Protein AF-A0A520GUB2-F1 (afdb_monomer)

Mean predicted aligned error: 6.05 Å

Foldseek 3Di:
DDDDDDCPPPDDDDPLQVLLCVQLDLPDHDDVVVSVVVLVVVQVVCVVVVHPADPDSVVRVLVNLVSNLVVLVVLLVVLCCCVPPVVDPVSVVSNVSSLVSNLVSLVVDPVSVVVNVVSCVVVVVDPPPPPPPDDD

Structure (mmCIF, N/CA/C/O backbone):
data_AF-A0A520GUB2-F1
#
_entry.id   AF-A0A520GUB2-F1
#
loop_
_atom_site.group_PDB
_atom_site.id
_atom_site.type_symbol
_atom_site.label_atom_id
_atom_site.label_alt_id
_atom_site.label_comp_id
_atom_site.label_asym_id
_atom_site.label_entity_id
_atom_site.label_seq_id
_atom_site.pdbx_PDB_ins_code
_atom_site.Cartn_x
_atom_site.Cartn_y
_atom_site.Cartn_z
_atom_site.occupancy
_atom_site.B_iso_or_equiv
_atom_site.auth_seq_id
_atom_site.auth_comp_id
_atom_site.auth_asym_id
_atom_site.auth_atom_id
_atom_site.pdbx_PDB_model_num
ATOM 1 N N . ARG A 1 1 ? 0.347 20.638 -16.208 1.00 83.94 1 ARG A N 1
ATOM 2 C CA . ARG A 1 1 ? 1.577 19.924 -15.776 1.00 83.94 1 ARG A CA 1
ATOM 3 C C . ARG A 1 1 ? 1.367 19.484 -14.334 1.00 83.94 1 ARG A C 1
ATOM 5 O O . ARG A 1 1 ? 0.802 20.272 -13.590 1.00 83.94 1 ARG A O 1
ATOM 12 N N . LEU A 1 2 ? 1.763 18.262 -13.976 1.00 91.88 2 LEU A N 1
ATOM 13 C CA . LEU A 1 2 ? 1.755 17.786 -12.586 1.00 91.88 2 LEU A CA 1
ATOM 14 C C . LEU A 1 2 ? 3.028 18.261 -11.872 1.00 91.88 2 LEU A C 1
ATOM 16 O O . LEU A 1 2 ? 4.068 18.393 -12.517 1.00 91.88 2 LEU A O 1
ATOM 20 N N . GLY A 1 3 ? 2.929 18.527 -10.571 1.00 93.25 3 GLY A N 1
ATOM 21 C CA . GLY A 1 3 ? 4.054 18.872 -9.703 1.00 93.25 3 GLY A CA 1
ATOM 22 C C . GLY A 1 3 ? 4.071 17.971 -8.471 1.00 93.25 3 GLY A C 1
ATOM 23 O O . GLY A 1 3 ? 3.016 17.517 -8.036 1.00 93.25 3 GLY A O 1
ATOM 24 N N . VAL A 1 4 ? 5.264 17.715 -7.934 1.00 92.75 4 VAL A N 1
ATOM 25 C CA . VAL A 1 4 ? 5.475 16.953 -6.695 1.00 92.75 4 VAL A CA 1
ATOM 26 C C . VAL A 1 4 ? 5.924 17.934 -5.614 1.00 92.75 4 VAL A C 1
ATOM 28 O O . VAL A 1 4 ? 6.821 18.742 -5.854 1.00 92.75 4 VAL A O 1
ATOM 31 N N . LEU A 1 5 ? 5.276 17.889 -4.453 1.00 94.88 5 LEU A N 1
ATOM 32 C CA . LEU A 1 5 ? 5.550 18.743 -3.294 1.00 94.88 5 LEU A CA 1
ATOM 33 C C . LEU A 1 5 ? 5.851 17.865 -2.073 1.00 94.88 5 LEU A C 1
ATOM 35 O O . LEU A 1 5 ? 5.653 16.655 -2.133 1.00 94.88 5 LEU A O 1
ATOM 39 N N . ASP A 1 6 ? 6.299 18.487 -0.980 1.00 92.50 6 ASP A N 1
ATOM 40 C CA . ASP A 1 6 ? 6.504 17.830 0.323 1.00 92.50 6 ASP A CA 1
ATOM 41 C C . ASP A 1 6 ? 7.589 16.724 0.320 1.00 92.50 6 ASP A C 1
ATOM 43 O O . ASP A 1 6 ? 7.458 15.681 0.953 1.00 92.50 6 ASP A O 1
ATOM 47 N N . PHE A 1 7 ? 8.678 16.938 -0.432 1.00 93.75 7 PHE A N 1
ATOM 48 C CA . PHE A 1 7 ? 9.787 15.981 -0.599 1.00 93.75 7 PHE A CA 1
ATOM 49 C C . PHE A 1 7 ? 10.990 16.238 0.328 1.00 93.75 7 PHE A C 1
ATOM 51 O O . PHE A 1 7 ? 12.013 15.565 0.205 1.00 93.75 7 PHE A O 1
ATOM 58 N N . GLN A 1 8 ? 10.911 17.210 1.241 1.00 96.88 8 GLN A N 1
ATOM 59 C CA . GLN A 1 8 ? 12.024 17.569 2.132 1.00 96.88 8 GLN A CA 1
ATOM 60 C C . GLN A 1 8 ? 12.416 16.448 3.107 1.00 96.88 8 GLN A C 1
ATOM 62 O O . GLN A 1 8 ? 13.568 16.389 3.524 1.00 96.88 8 GLN A O 1
ATOM 67 N N . ASP A 1 9 ? 11.480 15.549 3.424 1.00 92.81 9 ASP A N 1
ATOM 68 C CA . ASP A 1 9 ? 11.688 14.397 4.309 1.00 92.81 9 ASP A CA 1
ATOM 69 C C . ASP A 1 9 ? 11.900 13.085 3.525 1.00 92.81 9 ASP A C 1
ATOM 71 O O . ASP A 1 9 ? 11.713 11.989 4.061 1.00 92.81 9 ASP A O 1
ATOM 75 N N . ALA A 1 10 ? 12.256 13.173 2.237 1.00 94.06 10 ALA A N 1
ATOM 76 C CA . ALA A 1 10 ? 12.518 12.001 1.408 1.00 94.06 10 ALA A CA 1
ATOM 77 C C . ALA A 1 10 ? 13.700 11.181 1.953 1.00 94.06 10 ALA A C 1
ATOM 79 O O . ALA A 1 10 ? 14.740 11.713 2.342 1.00 94.06 10 ALA A O 1
ATOM 80 N N . VAL A 1 11 ? 13.545 9.857 1.943 1.00 94.69 11 VAL A N 1
ATOM 81 C CA . VAL A 1 11 ? 14.543 8.904 2.442 1.00 94.69 11 VAL A CA 1
ATOM 82 C C . VAL A 1 11 ? 14.768 7.779 1.442 1.00 94.69 11 VAL A C 1
ATOM 84 O O . VAL A 1 11 ? 13.932 7.513 0.581 1.00 94.69 11 VAL A O 1
ATOM 87 N N . TYR A 1 12 ? 15.889 7.075 1.591 1.00 95.38 12 TYR A N 1
ATOM 88 C CA . TYR A 1 12 ? 16.117 5.829 0.870 1.00 95.38 12 TYR A CA 1
ATOM 89 C C . TYR A 1 12 ? 15.174 4.739 1.381 1.00 95.38 12 TYR A C 1
ATOM 91 O O . TYR A 1 12 ? 15.085 4.479 2.582 1.00 95.38 12 TYR A O 1
ATOM 99 N N . GLY A 1 13 ? 14.498 4.075 0.452 1.00 92.81 13 GLY A N 1
ATOM 100 C CA . GLY A 1 13 ? 13.599 2.969 0.734 1.00 92.81 13 GLY A CA 1
ATOM 101 C C . GLY A 1 13 ? 13.405 2.092 -0.499 1.00 92.81 13 GLY A C 1
ATOM 102 O O . GLY A 1 13 ? 13.990 2.361 -1.551 1.00 92.81 13 GLY A O 1
ATOM 103 N N . PRO A 1 14 ? 12.601 1.025 -0.386 1.00 94.94 14 PRO A N 1
ATOM 104 C CA . PRO A 1 14 ? 12.297 0.180 -1.528 1.00 94.94 14 PRO A CA 1
ATOM 105 C C . PRO A 1 14 ? 11.596 0.982 -2.621 1.00 94.94 14 PRO A C 1
ATOM 107 O O . PRO A 1 14 ? 10.719 1.795 -2.338 1.00 94.94 14 PRO A O 1
ATOM 110 N N . ILE A 1 15 ? 11.935 0.694 -3.876 1.00 96.56 15 ILE A N 1
ATOM 111 C CA . ILE A 1 15 ? 11.352 1.347 -5.057 1.00 96.56 15 ILE A CA 1
ATOM 112 C C . ILE A 1 15 ? 9.816 1.243 -5.109 1.00 96.56 15 ILE A C 1
ATOM 114 O O . ILE A 1 15 ? 9.136 2.075 -5.699 1.00 96.56 15 ILE A O 1
ATOM 118 N N . THR A 1 16 ? 9.250 0.248 -4.428 1.00 97.69 16 THR A N 1
ATOM 119 C CA . THR A 1 16 ? 7.808 0.032 -4.314 1.00 97.69 16 THR A CA 1
ATOM 120 C C . THR A 1 16 ? 7.096 1.029 -3.395 1.00 97.69 16 THR A C 1
ATOM 122 O O . THR A 1 16 ? 5.868 1.083 -3.417 1.00 97.69 16 THR A O 1
ATOM 125 N N . TYR A 1 17 ? 7.818 1.820 -2.590 1.00 96.31 17 TYR A N 1
ATOM 126 C CA . TYR A 1 17 ? 7.226 2.706 -1.580 1.00 96.31 17 TYR A CA 1
ATOM 127 C C . TYR A 1 17 ? 6.307 3.765 -2.186 1.00 96.31 17 TYR A C 1
ATOM 129 O O . TYR A 1 17 ? 5.183 3.934 -1.710 1.00 96.31 17 TYR A O 1
ATOM 137 N N . ASP A 1 18 ? 6.747 4.430 -3.254 1.00 94.50 18 ASP A N 1
ATOM 138 C CA . ASP A 1 18 ? 5.994 5.538 -3.840 1.00 94.50 18 ASP A CA 1
ATOM 139 C C . ASP A 1 18 ? 4.738 5.037 -4.558 1.00 94.50 18 ASP A C 1
ATOM 141 O O . ASP A 1 18 ? 3.647 5.557 -4.323 1.00 94.50 18 ASP A O 1
ATOM 145 N N . ILE A 1 19 ? 4.846 3.960 -5.345 1.00 96.25 19 ILE A N 1
ATOM 146 C CA . ILE A 1 19 ? 3.682 3.368 -6.019 1.00 96.25 19 ILE A CA 1
ATOM 147 C C . ILE A 1 19 ? 2.685 2.771 -5.015 1.00 96.25 19 ILE A C 1
ATOM 149 O O . ILE A 1 19 ? 1.478 2.957 -5.167 1.00 96.25 19 ILE A O 1
ATOM 153 N N . ALA A 1 20 ? 3.168 2.140 -3.938 1.00 95.94 20 ALA A N 1
ATOM 154 C CA . ALA A 1 20 ? 2.308 1.675 -2.853 1.00 95.94 20 ALA A CA 1
ATOM 155 C C . ALA A 1 20 ? 1.614 2.850 -2.151 1.00 95.94 20 ALA A C 1
ATOM 157 O O . ALA A 1 20 ? 0.432 2.757 -1.834 1.00 95.94 20 ALA A O 1
ATOM 158 N N . SER A 1 21 ? 2.316 3.966 -1.929 1.00 92.75 21 SER A N 1
ATOM 159 C CA . SER A 1 21 ? 1.735 5.155 -1.298 1.00 92.75 21 SER A CA 1
ATOM 160 C C . SER A 1 21 ? 0.646 5.811 -2.144 1.00 92.75 21 SER A C 1
ATOM 162 O O . SER A 1 21 ? -0.347 6.269 -1.589 1.00 92.75 21 SER A O 1
ATOM 164 N N . LEU A 1 22 ? 0.808 5.795 -3.469 1.00 93.31 22 LEU A N 1
ATOM 165 C CA . LEU A 1 22 ? -0.151 6.354 -4.412 1.00 93.31 22 LEU A CA 1
ATOM 166 C C . LEU A 1 22 ? -1.393 5.464 -4.568 1.00 93.31 22 LEU A C 1
ATOM 168 O O . LEU A 1 22 ? -2.519 5.960 -4.555 1.00 93.31 22 LEU A O 1
ATOM 172 N N . MET A 1 23 ? -1.196 4.148 -4.708 1.00 94.31 23 MET A N 1
ATOM 173 C CA . MET A 1 23 ? -2.291 3.221 -5.020 1.00 94.31 23 MET A CA 1
ATOM 174 C C . MET A 1 23 ? -2.999 2.644 -3.797 1.00 94.31 23 MET A C 1
ATOM 176 O O . MET A 1 23 ? -4.123 2.157 -3.910 1.00 94.31 23 MET A O 1
ATOM 180 N N . ARG A 1 24 ? -2.365 2.682 -2.625 1.00 86.62 24 ARG A N 1
ATOM 181 C CA . ARG A 1 24 ? -2.929 2.205 -1.356 1.00 86.62 24 ARG A CA 1
ATOM 182 C C . ARG A 1 24 ? -2.994 3.345 -0.340 1.00 86.62 24 ARG A C 1
ATOM 184 O O . ARG A 1 24 ? -2.561 3.205 0.807 1.00 86.62 24 ARG A O 1
ATOM 191 N N . ASP A 1 25 ? -3.498 4.482 -0.806 1.00 82.81 25 ASP A N 1
ATOM 192 C CA . ASP A 1 25 ? -3.577 5.71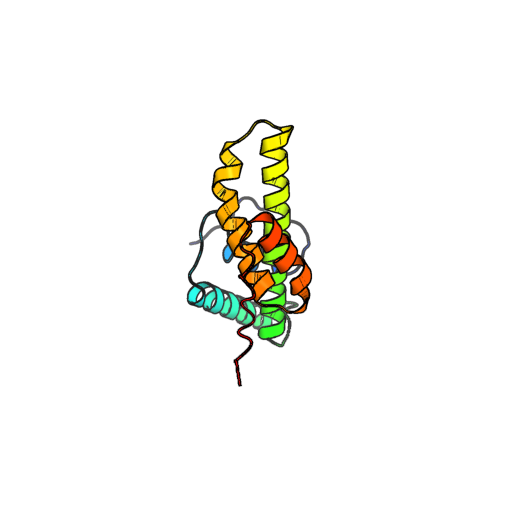9 -0.040 1.00 82.81 25 ASP A CA 1
ATOM 193 C C . ASP A 1 25 ? -4.496 5.600 1.195 1.00 82.81 25 ASP A C 1
ATOM 195 O O . ASP A 1 25 ? -5.409 4.774 1.275 1.00 82.81 25 ASP A O 1
ATOM 199 N N . ALA A 1 26 ? -4.224 6.457 2.175 1.00 70.94 26 ALA A N 1
ATOM 200 C CA . ALA A 1 26 ? -5.003 6.648 3.385 1.00 70.94 26 ALA A CA 1
ATOM 201 C C . ALA A 1 26 ? -6.390 7.252 3.107 1.00 70.94 26 ALA A C 1
ATOM 203 O O . ALA A 1 26 ? -7.360 6.894 3.777 1.00 70.94 26 ALA A O 1
ATOM 204 N N . PHE A 1 27 ? -6.504 8.154 2.127 1.00 72.75 27 PHE A N 1
ATOM 205 C CA . PHE A 1 27 ? -7.683 9.008 1.945 1.00 72.75 27 PHE A CA 1
ATOM 206 C C . PHE A 1 27 ? -8.583 8.592 0.789 1.00 72.75 27 PHE A C 1
ATOM 208 O O . PHE A 1 27 ? -9.769 8.941 0.797 1.00 72.75 27 PHE A O 1
ATOM 215 N N . LEU A 1 28 ? -8.098 7.746 -0.118 1.00 81.31 28 LEU A N 1
ATOM 216 C CA . LEU A 1 28 ? -8.900 7.162 -1.188 1.00 81.31 28 LEU A CA 1
ATOM 217 C C . LEU A 1 28 ? -8.654 5.655 -1.330 1.00 81.31 28 LEU A C 1
ATOM 219 O O . LEU A 1 28 ? -7.542 5.168 -1.129 1.00 81.31 28 LEU A O 1
ATOM 223 N N . SER A 1 29 ? -9.705 4.927 -1.704 1.00 87.38 29 SER A N 1
ATOM 224 C CA . SER A 1 29 ? -9.602 3.552 -2.185 1.00 87.38 29 SER A CA 1
ATOM 225 C C . SER A 1 29 ? -9.916 3.513 -3.669 1.00 87.38 29 SER A C 1
ATOM 227 O O . SER A 1 29 ? -10.931 4.053 -4.100 1.00 87.38 29 SER A O 1
ATOM 229 N N . TRP A 1 30 ? -9.013 2.902 -4.427 1.00 91.56 30 TRP A N 1
ATOM 230 C CA . TRP A 1 30 ? -9.143 2.694 -5.863 1.00 91.56 30 TRP A CA 1
ATOM 231 C C . TRP A 1 30 ? -9.691 1.299 -6.146 1.00 91.56 30 TRP A C 1
ATOM 233 O O . TRP A 1 30 ? -9.398 0.358 -5.399 1.00 91.56 30 TRP A O 1
ATOM 243 N N . ASP A 1 31 ? -10.415 1.170 -7.254 1.00 93.44 31 ASP A N 1
ATOM 244 C CA . ASP A 1 31 ? -10.782 -0.131 -7.801 1.00 93.44 31 ASP A CA 1
ATOM 245 C C . ASP A 1 31 ? -9.524 -0.914 -8.214 1.00 93.44 31 ASP A C 1
ATOM 247 O O . ASP A 1 31 ? -8.477 -0.349 -8.555 1.00 93.44 31 ASP A O 1
ATOM 251 N N . GLU A 1 32 ? -9.594 -2.242 -8.116 1.00 91.62 32 GLU A N 1
ATOM 252 C CA . GLU A 1 32 ? -8.423 -3.108 -8.285 1.00 91.62 32 GLU A CA 1
ATOM 253 C C . GLU A 1 32 ? -7.832 -3.051 -9.701 1.00 91.62 32 GLU A C 1
ATOM 255 O O . GLU A 1 32 ? -6.614 -3.122 -9.860 1.00 91.62 32 GLU A O 1
ATOM 260 N N . ASP A 1 33 ? -8.666 -2.856 -10.718 1.00 96.50 33 ASP A N 1
ATOM 261 C CA . ASP A 1 33 ? -8.241 -2.678 -12.106 1.00 96.50 33 ASP A CA 1
ATOM 262 C C . ASP A 1 33 ? -7.383 -1.415 -12.285 1.00 96.50 33 ASP A C 1
ATOM 264 O O . ASP A 1 33 ? -6.335 -1.475 -12.931 1.00 96.50 33 ASP A O 1
ATOM 268 N N . VAL A 1 34 ? -7.754 -0.304 -11.641 1.00 96.56 34 VAL A N 1
ATOM 269 C CA . VAL A 1 34 ? -6.967 0.940 -11.625 1.00 96.56 34 VAL A CA 1
ATOM 270 C C . VAL A 1 34 ? -5.641 0.731 -10.897 1.00 96.56 34 VAL A C 1
ATOM 272 O O . VAL A 1 34 ? -4.590 1.153 -11.386 1.00 96.56 34 VAL A O 1
ATOM 275 N N . VAL A 1 35 ? -5.663 0.053 -9.744 1.00 96.00 35 VAL A N 1
ATOM 276 C CA . VAL A 1 35 ? -4.441 -0.292 -8.998 1.00 96.00 35 VAL A CA 1
ATOM 277 C C . VAL A 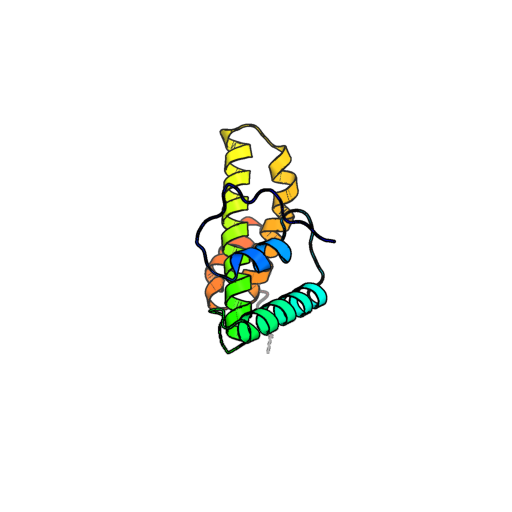1 35 ? -3.486 -1.104 -9.870 1.00 96.00 35 VAL A C 1
ATOM 279 O O . VAL A 1 35 ? -2.295 -0.787 -9.931 1.00 96.00 35 VAL A O 1
ATOM 282 N N . LEU A 1 36 ? -3.989 -2.133 -10.550 1.00 96.81 36 LEU A N 1
ATOM 283 C CA . LEU A 1 36 ? -3.187 -2.998 -11.409 1.00 96.81 36 LEU A CA 1
ATOM 284 C C . LEU A 1 36 ? -2.649 -2.252 -12.633 1.00 96.81 36 LEU A C 1
ATOM 286 O O . LEU A 1 36 ? -1.441 -2.291 -12.861 1.00 96.81 36 LEU A O 1
ATOM 290 N N . ASP A 1 37 ? -3.490 -1.530 -13.378 1.00 98.19 37 ASP A N 1
ATOM 291 C CA . ASP A 1 37 ? -3.073 -0.790 -14.578 1.00 98.19 37 ASP A CA 1
ATOM 292 C C . ASP A 1 37 ? -1.962 0.224 -14.262 1.00 98.19 37 ASP A C 1
ATOM 294 O O . ASP A 1 37 ? -0.909 0.226 -14.908 1.00 98.19 37 ASP A O 1
ATOM 298 N N . VAL A 1 38 ? -2.132 1.037 -13.214 1.00 98.06 38 VAL A N 1
ATOM 299 C CA . VAL A 1 38 ? -1.122 2.033 -12.827 1.00 98.06 38 VAL A CA 1
ATOM 300 C C . VAL A 1 38 ? 0.171 1.361 -12.352 1.00 98.06 38 VAL A C 1
ATOM 302 O O . VAL A 1 38 ? 1.265 1.801 -12.721 1.00 98.06 38 VAL A O 1
ATOM 305 N N . THR A 1 39 ? 0.074 0.263 -11.596 1.00 98.19 39 THR A N 1
ATOM 306 C CA . THR A 1 39 ? 1.255 -0.469 -11.108 1.00 98.19 39 THR A CA 1
ATOM 307 C C . THR A 1 39 ? 2.021 -1.148 -12.249 1.00 98.19 39 THR A C 1
ATOM 309 O O . THR A 1 39 ? 3.253 -1.114 -12.259 1.00 98.19 39 THR A O 1
ATOM 312 N N . VAL A 1 40 ? 1.324 -1.693 -13.254 1.00 98.44 40 VAL A N 1
ATOM 313 C CA . VAL A 1 40 ? 1.940 -2.250 -14.472 1.00 98.44 40 VAL A CA 1
ATOM 314 C C . VAL A 1 40 ? 2.672 -1.162 -15.253 1.00 98.44 40 VAL A C 1
ATOM 316 O O . VAL A 1 40 ? 3.821 -1.364 -15.649 1.00 98.44 40 VAL A O 1
ATOM 319 N N . ARG A 1 41 ? 2.056 0.010 -15.451 1.00 98.44 41 ARG A N 1
ATOM 320 C CA . ARG A 1 41 ? 2.695 1.135 -16.159 1.00 98.44 41 ARG A CA 1
ATOM 321 C C . ARG A 1 41 ? 3.944 1.623 -15.436 1.00 98.44 41 ARG A C 1
ATOM 323 O O . ARG A 1 41 ? 4.964 1.864 -16.083 1.00 98.44 41 ARG A O 1
ATOM 330 N N . TYR A 1 42 ? 3.880 1.731 -14.108 1.00 98.38 42 TYR A N 1
ATOM 331 C CA . TYR A 1 42 ? 5.039 2.057 -13.279 1.00 98.38 42 TYR A CA 1
ATOM 332 C C . TYR A 1 42 ? 6.160 1.031 -13.477 1.00 98.38 42 TYR A C 1
ATOM 334 O O . TYR A 1 42 ? 7.289 1.403 -13.791 1.00 98.38 42 TYR A O 1
ATOM 342 N N . TRP A 1 43 ? 5.839 -0.259 -13.362 1.00 98.62 43 TRP A N 1
ATOM 343 C CA . TRP A 1 43 ? 6.797 -1.353 -13.510 1.00 98.62 43 TRP A CA 1
ATOM 344 C C . TRP A 1 43 ? 7.465 -1.361 -14.891 1.00 98.62 43 TRP A C 1
ATOM 346 O O . TRP A 1 43 ? 8.690 -1.409 -14.986 1.00 98.62 43 TRP A O 1
ATOM 356 N N . GLN A 1 44 ? 6.690 -1.228 -15.970 1.00 98.62 44 GLN A N 1
ATOM 357 C CA . GLN A 1 44 ? 7.217 -1.169 -17.338 1.00 98.62 44 GLN A CA 1
ATOM 358 C C . GLN A 1 44 ? 8.145 0.034 -17.550 1.00 98.62 44 GLN A C 1
ATOM 360 O O . GLN A 1 44 ? 9.214 -0.103 -18.152 1.00 98.62 44 GLN A O 1
ATOM 365 N N . ALA A 1 45 ? 7.760 1.210 -17.046 1.00 98.38 45 ALA A N 1
ATOM 366 C CA . ALA A 1 45 ? 8.584 2.411 -17.133 1.00 98.38 45 ALA A CA 1
ATOM 367 C C . ALA A 1 45 ? 9.885 2.265 -16.326 1.00 98.38 45 ALA A C 1
ATOM 369 O O . ALA A 1 45 ? 10.955 2.609 -16.830 1.00 98.38 45 ALA A O 1
ATOM 370 N N . ALA A 1 46 ? 9.807 1.700 -15.118 1.00 98.06 46 ALA A N 1
ATOM 371 C CA . ALA A 1 46 ? 10.958 1.444 -14.261 1.00 98.06 46 ALA A CA 1
ATOM 372 C C . ALA A 1 46 ? 11.942 0.457 -14.907 1.00 98.06 46 ALA A C 1
ATOM 374 O O . ALA A 1 46 ? 13.139 0.742 -14.967 1.00 98.06 46 ALA A O 1
ATOM 375 N N . ARG A 1 47 ? 11.441 -0.641 -15.491 1.00 98.12 47 ARG A N 1
ATOM 376 C CA . ARG A 1 47 ? 12.260 -1.592 -16.260 1.00 98.12 47 ARG A CA 1
ATOM 377 C C . ARG A 1 47 ? 12.953 -0.925 -17.440 1.00 98.12 47 ARG A C 1
ATOM 379 O O . ARG A 1 47 ? 14.157 -1.083 -17.614 1.00 98.12 47 ARG A O 1
ATOM 386 N N . LYS A 1 48 ? 12.215 -0.138 -18.231 1.00 98.31 48 LYS A N 1
ATOM 387 C CA . LYS A 1 48 ? 12.778 0.598 -19.374 1.00 98.31 48 LYS A CA 1
ATOM 388 C C . LYS A 1 48 ? 13.868 1.589 -18.949 1.00 98.31 48 LYS A C 1
ATOM 390 O O . LYS A 1 48 ? 14.799 1.827 -19.711 1.00 98.31 48 LYS A O 1
ATOM 395 N N . ALA A 1 49 ? 13.751 2.159 -17.753 1.00 98.25 49 ALA A N 1
ATOM 396 C CA . ALA A 1 49 ? 14.730 3.074 -17.177 1.00 98.25 49 ALA A CA 1
ATOM 397 C C . ALA A 1 49 ? 15.916 2.370 -16.482 1.00 98.25 49 ALA A C 1
ATOM 399 O O . ALA A 1 49 ? 16.802 3.057 -15.982 1.00 98.25 49 ALA A O 1
ATOM 400 N N . GLY A 1 50 ? 15.951 1.032 -16.438 1.00 97.81 50 GLY A N 1
ATOM 401 C CA . GLY A 1 50 ? 17.008 0.274 -15.758 1.00 97.81 50 GLY A CA 1
ATOM 402 C C . GLY A 1 50 ? 16.958 0.376 -14.230 1.00 97.81 50 GLY A C 1
ATOM 403 O O . GLY A 1 50 ? 17.980 0.204 -13.569 1.00 97.81 50 GLY A O 1
ATOM 404 N N . LEU A 1 51 ? 15.790 0.694 -13.663 1.00 97.81 51 LEU A N 1
ATOM 405 C CA . LEU A 1 51 ? 15.598 0.760 -12.217 1.00 97.81 51 LEU A CA 1
ATOM 406 C C . LEU A 1 51 ? 15.492 -0.649 -11.605 1.00 97.81 51 LEU A C 1
ATOM 408 O O . LEU A 1 51 ? 15.056 -1.578 -12.289 1.00 97.81 51 LEU A O 1
ATOM 412 N N . PRO A 1 52 ? 15.843 -0.819 -10.314 1.00 95.81 52 PRO A N 1
ATOM 413 C CA . PRO A 1 52 ? 15.903 -2.123 -9.655 1.00 95.81 52 PRO A CA 1
ATOM 414 C C . PRO A 1 52 ? 14.508 -2.634 -9.261 1.00 95.81 52 PRO A C 1
ATOM 416 O O . PRO A 1 52 ? 14.160 -2.700 -8.083 1.00 95.81 52 PRO A O 1
ATOM 419 N N . VAL A 1 53 ? 13.692 -2.970 -10.257 1.00 97.88 53 VAL A N 1
ATOM 420 C CA . VAL A 1 53 ? 12.428 -3.697 -10.085 1.00 97.88 53 VAL A CA 1
ATOM 421 C C . VAL A 1 53 ? 12.611 -5.156 -10.488 1.00 97.88 53 VAL A C 1
ATOM 423 O O . VAL A 1 53 ? 13.460 -5.465 -11.322 1.00 97.88 53 VAL A O 1
ATOM 426 N N . ASP A 1 54 ? 11.807 -6.043 -9.906 1.00 98.06 54 ASP A N 1
ATOM 427 C CA . ASP A 1 54 ? 11.828 -7.463 -10.257 1.00 98.06 54 ASP A CA 1
ATOM 428 C C . ASP A 1 54 ? 11.457 -7.678 -11.739 1.00 98.06 54 ASP A C 1
ATOM 430 O O . ASP A 1 54 ? 10.662 -6.921 -12.315 1.00 98.06 54 ASP A O 1
ATOM 434 N N . GLU A 1 55 ? 12.051 -8.692 -12.370 1.00 96.88 55 GLU A N 1
ATOM 435 C CA . GLU A 1 55 ? 11.767 -9.047 -13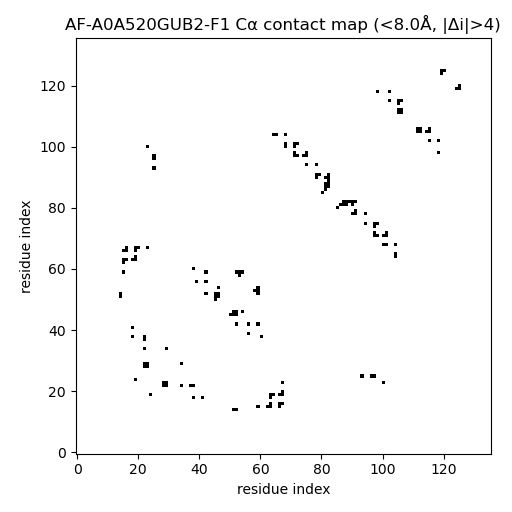.763 1.00 96.88 55 GLU A CA 1
ATOM 436 C C . GLU A 1 55 ? 10.404 -9.714 -13.927 1.00 96.88 55 GLU A C 1
ATOM 438 O O . GLU A 1 55 ? 9.810 -9.606 -15.005 1.00 96.88 55 GLU A O 1
ATOM 443 N N . ASP A 1 56 ? 9.911 -10.373 -12.877 1.00 98.12 56 ASP A N 1
ATOM 444 C CA . ASP A 1 56 ? 8.560 -10.906 -12.821 1.00 98.12 56 ASP A CA 1
ATOM 445 C C . ASP A 1 56 ? 7.601 -9.872 -12.218 1.00 98.12 56 ASP A C 1
ATOM 447 O O . ASP A 1 56 ? 7.808 -9.337 -11.124 1.00 98.12 56 ASP A O 1
ATOM 451 N N . PHE A 1 57 ? 6.507 -9.590 -12.929 1.00 98.25 57 PHE A N 1
ATOM 452 C CA . PHE A 1 57 ? 5.517 -8.633 -12.440 1.00 98.25 57 PHE A CA 1
ATOM 453 C C . PHE A 1 57 ? 4.807 -9.144 -11.182 1.00 98.25 57 PHE A C 1
ATOM 455 O O . PHE A 1 57 ? 4.480 -8.339 -10.316 1.00 98.25 57 PHE A O 1
ATOM 462 N N . GLY A 1 58 ? 4.586 -10.457 -11.055 1.00 98.00 58 GLY A N 1
ATOM 463 C CA . GLY A 1 58 ? 3.961 -11.045 -9.871 1.00 98.00 58 GLY A CA 1
ATOM 464 C C . GLY A 1 58 ? 4.791 -10.799 -8.611 1.00 98.00 58 GLY A C 1
ATOM 465 O O . GLY A 1 58 ? 4.268 -10.294 -7.617 1.00 98.00 58 GLY A O 1
ATOM 466 N N . ALA A 1 59 ? 6.096 -11.064 -8.681 1.00 98.06 59 ALA A N 1
ATOM 467 C CA . ALA A 1 59 ? 7.047 -10.785 -7.610 1.00 98.06 59 ALA A CA 1
ATOM 468 C C . ALA A 1 59 ? 7.124 -9.285 -7.276 1.00 98.06 59 ALA A C 1
ATOM 470 O O . ALA A 1 59 ? 7.059 -8.901 -6.103 1.00 98.06 59 ALA A O 1
ATOM 471 N N . PHE A 1 60 ? 7.184 -8.419 -8.295 1.00 98.44 60 PHE A N 1
ATOM 472 C CA . PHE A 1 60 ? 7.149 -6.969 -8.093 1.00 98.44 60 PHE A CA 1
ATOM 473 C C . PHE A 1 60 ? 5.850 -6.515 -7.409 1.00 98.44 60 PHE A C 1
ATOM 475 O O . PHE A 1 60 ? 5.888 -5.758 -6.438 1.00 98.44 60 PHE A O 1
ATOM 482 N N . TYR A 1 61 ? 4.700 -6.990 -7.887 1.00 98.00 61 TYR A N 1
ATOM 483 C CA . TYR A 1 61 ? 3.396 -6.622 -7.350 1.00 98.00 61 TYR A CA 1
ATOM 484 C C . TYR A 1 61 ? 3.225 -7.110 -5.909 1.00 98.00 61 TYR A C 1
ATOM 486 O O . TYR A 1 61 ? 2.798 -6.335 -5.055 1.00 98.00 61 TYR A O 1
ATOM 494 N N . GLN A 1 62 ? 3.673 -8.327 -5.590 1.00 97.81 62 GLN A N 1
ATOM 495 C CA . GLN A 1 62 ? 3.726 -8.814 -4.212 1.00 97.81 62 GLN A CA 1
ATOM 496 C C . GLN A 1 62 ? 4.545 -7.876 -3.311 1.00 97.81 62 GLN A C 1
ATOM 498 O O . GLN A 1 62 ? 4.104 -7.537 -2.211 1.00 97.81 62 GLN A O 1
ATOM 503 N N . ALA A 1 63 ? 5.704 -7.397 -3.775 1.00 97.75 63 ALA A N 1
ATOM 504 C CA . ALA A 1 63 ? 6.509 -6.435 -3.025 1.00 97.75 63 ALA A CA 1
ATOM 505 C C . ALA A 1 63 ? 5.803 -5.074 -2.841 1.00 97.75 63 ALA A C 1
ATOM 507 O O . ALA A 1 63 ? 5.965 -4.438 -1.796 1.00 97.75 63 ALA A O 1
ATOM 508 N N . VAL A 1 64 ? 4.994 -4.628 -3.811 1.00 97.75 64 VAL A N 1
ATOM 509 C CA . VAL A 1 64 ? 4.127 -3.440 -3.676 1.00 97.75 64 VAL A CA 1
ATOM 510 C C . VAL A 1 64 ? 3.053 -3.664 -2.612 1.00 97.75 64 VAL A C 1
ATOM 512 O O . VAL A 1 64 ? 2.838 -2.798 -1.762 1.00 97.75 64 VAL A O 1
ATOM 515 N N . GLU A 1 65 ? 2.408 -4.827 -2.597 1.00 96.88 65 GLU A N 1
ATOM 516 C CA . GLU A 1 65 ? 1.362 -5.129 -1.618 1.00 96.88 65 GLU A CA 1
ATOM 517 C C . GLU A 1 65 ? 1.905 -5.264 -0.199 1.00 96.88 65 GLU A C 1
ATOM 519 O O . GLU A 1 65 ? 1.310 -4.743 0.745 1.00 96.88 65 GLU A O 1
ATOM 524 N N . TRP A 1 66 ? 3.068 -5.893 -0.040 1.00 97.25 66 TRP A N 1
ATOM 525 C CA . TRP A 1 66 ? 3.739 -6.003 1.254 1.00 97.25 66 TRP A 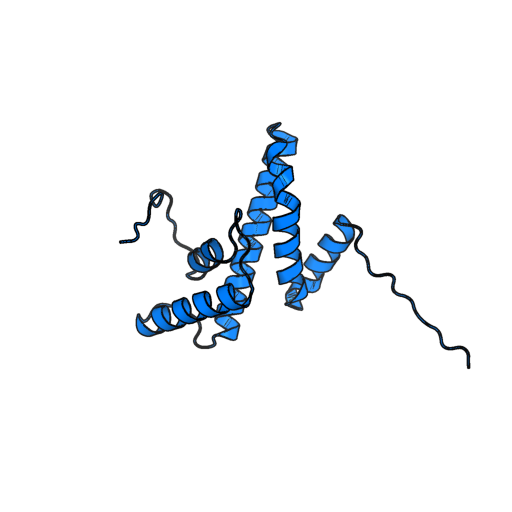CA 1
ATOM 526 C C . TRP A 1 66 ? 4.233 -4.645 1.755 1.00 97.25 66 TRP A C 1
ATOM 528 O O . TRP A 1 66 ? 4.184 -4.371 2.955 1.00 97.25 66 TRP A O 1
ATOM 538 N N . MET A 1 67 ? 4.641 -3.759 0.844 1.00 96.88 67 MET A N 1
ATOM 539 C CA . MET A 1 67 ? 4.952 -2.376 1.185 1.00 96.88 67 MET A CA 1
ATOM 540 C C . MET A 1 67 ? 3.708 -1.614 1.661 1.00 96.88 67 MET A C 1
ATOM 542 O O . MET A 1 67 ? 3.749 -0.937 2.690 1.00 96.88 67 MET A O 1
ATOM 546 N N . GLY A 1 68 ? 2.581 -1.766 0.960 1.00 95.25 68 GLY A N 1
ATOM 547 C CA . GLY A 1 68 ? 1.289 -1.233 1.398 1.00 95.25 68 GLY A CA 1
ATOM 548 C C . GLY A 1 68 ? 0.914 -1.728 2.797 1.00 95.25 68 GLY A C 1
ATOM 549 O O . GLY A 1 68 ? 0.648 -0.921 3.685 1.00 95.25 68 GLY A O 1
ATOM 550 N N . LEU A 1 69 ? 1.011 -3.041 3.026 1.00 96.50 69 LEU A N 1
ATOM 551 C CA . LEU A 1 69 ? 0.741 -3.670 4.319 1.00 96.50 69 LEU A CA 1
ATOM 552 C C . LEU A 1 69 ? 1.595 -3.081 5.448 1.00 96.50 69 LEU A C 1
ATOM 554 O O . LEU A 1 69 ? 1.063 -2.699 6.492 1.00 96.50 69 LEU A O 1
ATOM 558 N N . GLN A 1 70 ? 2.910 -2.972 5.243 1.00 95.94 70 GLN A N 1
ATOM 559 C CA . GLN A 1 70 ? 3.821 -2.390 6.230 1.00 95.94 70 GLN A CA 1
ATOM 560 C C . GLN A 1 70 ? 3.416 -0.953 6.581 1.00 95.94 70 GLN A C 1
ATOM 562 O O . GLN A 1 70 ? 3.383 -0.582 7.761 1.00 95.94 70 GLN A O 1
ATOM 567 N N . ARG A 1 71 ? 3.063 -0.152 5.570 1.00 94.31 71 ARG A N 1
ATOM 568 C CA . ARG A 1 71 ? 2.619 1.233 5.756 1.00 94.31 71 ARG A CA 1
ATOM 569 C C . ARG A 1 71 ? 1.314 1.303 6.537 1.00 94.31 71 ARG A C 1
ATOM 571 O O . ARG A 1 71 ? 1.213 2.101 7.466 1.00 94.31 71 ARG A O 1
ATOM 578 N N . HIS A 1 72 ? 0.331 0.471 6.207 1.00 94.12 72 HIS A N 1
ATOM 579 C CA . HIS A 1 72 ? -0.958 0.467 6.900 1.00 94.12 72 HIS A CA 1
ATOM 580 C C . HIS A 1 72 ? -0.830 0.023 8.354 1.00 94.12 72 HIS A C 1
ATOM 582 O O . HIS A 1 72 ? -1.426 0.655 9.222 1.00 94.12 72 HIS A O 1
ATOM 588 N N . LEU A 1 73 ? 0.014 -0.970 8.651 1.00 94.75 73 LEU A N 1
ATOM 589 C CA . LEU A 1 73 ? 0.329 -1.360 10.030 1.00 94.75 73 LEU A CA 1
ATOM 590 C C . LEU A 1 73 ? 0.972 -0.204 10.812 1.00 94.75 73 LEU A C 1
ATOM 592 O O . LEU A 1 73 ? 0.584 0.076 11.949 1.00 94.75 73 LEU A O 1
ATOM 596 N N . LYS A 1 74 ? 1.913 0.523 10.193 1.00 93.62 74 LYS A N 1
ATOM 597 C CA . LYS A 1 74 ? 2.515 1.724 10.792 1.00 93.62 74 LYS A CA 1
ATOM 598 C C . LYS A 1 74 ? 1.460 2.797 11.078 1.00 93.62 74 LYS A C 1
ATOM 600 O O . LYS A 1 74 ? 1.472 3.378 12.163 1.00 93.62 74 LYS A O 1
ATOM 605 N N . VAL A 1 75 ? 0.551 3.061 10.138 1.00 91.44 75 VAL A N 1
ATOM 606 C CA . VAL A 1 75 ? -0.519 4.057 10.313 1.00 91.44 75 VAL A CA 1
ATOM 607 C C . VAL A 1 75 ? -1.500 3.639 11.409 1.00 91.44 75 VAL A C 1
ATOM 609 O O . VAL A 1 75 ? -1.804 4.460 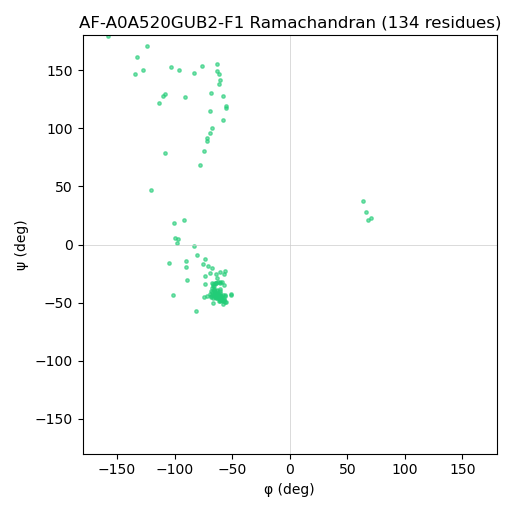12.273 1.00 91.44 75 VAL A O 1
ATOM 612 N N . ALA A 1 76 ? -1.909 2.369 11.457 1.00 90.88 76 ALA A N 1
ATOM 613 C CA . ALA A 1 76 ? -2.764 1.842 12.520 1.00 90.88 76 ALA A CA 1
ATOM 614 C C . ALA A 1 76 ? -2.139 2.064 13.911 1.00 90.88 76 ALA A C 1
ATOM 616 O O . ALA A 1 76 ? -2.796 2.573 14.821 1.00 90.88 76 ALA A O 1
ATOM 617 N N . GLY A 1 77 ? -0.835 1.796 14.059 1.00 92.00 77 GLY A N 1
ATOM 618 C CA . GLY A 1 77 ? -0.099 2.087 15.293 1.00 92.00 77 GLY A CA 1
ATOM 619 C C . GLY A 1 77 ? -0.034 3.583 15.630 1.00 92.00 77 GLY A C 1
ATOM 620 O O . GLY A 1 77 ? -0.180 3.971 16.793 1.00 92.00 77 GLY A O 1
ATOM 621 N N . ILE A 1 78 ? 0.141 4.450 14.626 1.00 92.69 78 ILE A N 1
ATOM 622 C CA . ILE A 1 78 ? 0.118 5.909 14.811 1.00 92.69 78 ILE A CA 1
ATOM 623 C C . ILE A 1 78 ? -1.261 6.373 15.292 1.00 92.69 78 ILE A C 1
ATOM 625 O O . ILE A 1 78 ? -1.328 7.175 16.222 1.00 92.69 78 ILE A O 1
ATOM 629 N N . PHE A 1 79 ? -2.348 5.866 14.714 1.00 90.88 79 PHE A N 1
ATOM 630 C CA . PHE A 1 79 ? -3.711 6.237 15.102 1.00 90.88 79 PHE A CA 1
ATOM 6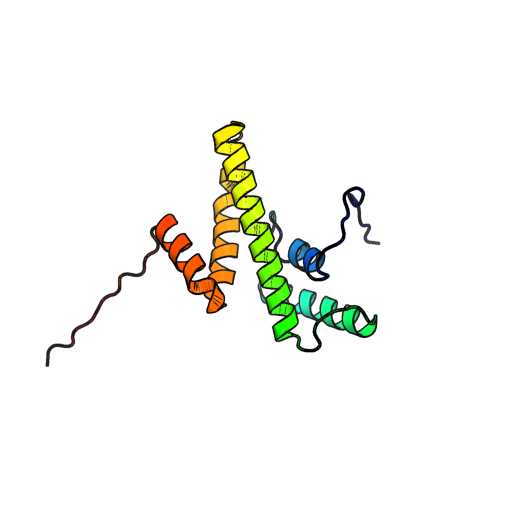31 C C . PHE A 1 79 ? -4.066 5.751 16.504 1.00 90.88 79 PHE A C 1
ATOM 633 O O . PHE A 1 79 ? -4.625 6.521 17.292 1.00 90.88 79 PHE A O 1
ATOM 640 N N . ALA A 1 80 ? -3.662 4.527 16.855 1.00 90.75 80 ALA A N 1
ATOM 641 C CA . ALA A 1 80 ? -3.791 4.012 18.212 1.00 90.75 80 ALA A CA 1
ATOM 642 C C . ALA A 1 80 ? -3.061 4.919 19.215 1.00 90.75 80 ALA A C 1
ATOM 644 O O . ALA A 1 80 ? -3.654 5.353 20.202 1.00 90.75 80 ALA A O 1
ATOM 645 N N . ARG A 1 81 ? -1.807 5.302 18.927 1.00 94.06 81 ARG A N 1
ATOM 646 C CA . ARG A 1 81 ? -1.035 6.229 19.771 1.00 94.06 81 ARG A CA 1
ATOM 647 C C . ARG A 1 81 ? -1.707 7.599 19.890 1.00 94.06 81 ARG A C 1
ATOM 649 O O . ARG A 1 81 ? -1.861 8.101 21.001 1.00 94.06 81 ARG A O 1
ATOM 656 N N . LEU A 1 82 ? -2.113 8.196 18.768 1.00 93.00 82 LEU A N 1
ATOM 657 C CA . LEU A 1 82 ? -2.761 9.513 18.743 1.00 93.00 82 LEU A CA 1
ATOM 658 C C . LEU A 1 82 ? -4.067 9.522 19.545 1.00 93.00 82 LEU A C 1
ATOM 660 O O . LEU A 1 82 ? -4.406 10.529 20.162 1.00 93.00 82 LEU A O 1
ATOM 664 N N . THR A 1 83 ? -4.784 8.401 19.560 1.00 90.81 83 THR A N 1
ATOM 665 C CA . THR A 1 83 ? -6.044 8.288 20.289 1.00 90.81 83 THR A CA 1
ATOM 666 C C . THR A 1 83 ? -5.824 8.024 21.772 1.00 90.81 83 THR A C 1
ATOM 668 O O . THR A 1 83 ? -6.284 8.802 22.602 1.00 90.81 83 THR A O 1
ATOM 671 N N . LEU A 1 84 ? -5.110 6.946 22.106 1.00 91.00 84 LEU A N 1
ATOM 672 C CA . LEU A 1 84 ? -4.986 6.458 23.481 1.00 91.00 84 LEU A CA 1
ATOM 673 C C . LEU A 1 84 ? -4.081 7.342 24.342 1.00 91.00 84 LEU A C 1
ATOM 675 O O . LEU A 1 84 ? -4.326 7.487 25.534 1.00 91.00 84 LEU A O 1
ATOM 679 N N . ARG A 1 85 ? -3.031 7.924 23.747 1.00 95.62 85 ARG A N 1
ATOM 680 C CA . ARG A 1 85 ? -2.045 8.743 24.465 1.00 95.62 85 ARG A CA 1
ATOM 681 C C . ARG A 1 85 ? -2.272 10.237 24.266 1.00 95.62 85 ARG A C 1
ATOM 683 O O . ARG A 1 85 ? -2.177 10.993 25.224 1.00 95.62 85 ARG A O 1
ATOM 690 N N . ASP A 1 86 ? -2.547 10.659 23.031 1.00 94.56 86 ASP A N 1
ATOM 691 C CA . ASP A 1 86 ? -2.550 12.086 22.673 1.00 94.56 86 ASP A CA 1
ATOM 692 C C . ASP A 1 86 ? -3.961 12.712 22.672 1.00 94.56 86 ASP A C 1
ATOM 694 O O . ASP A 1 86 ? -4.104 13.894 22.358 1.00 94.56 86 ASP A O 1
ATOM 698 N N . GLY A 1 87 ? -5.005 11.940 23.012 1.00 92.06 87 GLY A N 1
ATOM 699 C CA . GLY A 1 87 ? -6.377 12.437 23.163 1.00 92.06 87 GLY A CA 1
ATOM 700 C C . GLY A 1 87 ? -7.019 12.929 21.862 1.00 92.06 87 GLY A C 1
ATOM 701 O O . GLY A 1 87 ? -7.864 13.822 21.895 1.00 92.06 87 GLY A O 1
ATOM 702 N N . LYS A 1 88 ? -6.615 12.387 20.703 1.00 90.56 88 LYS A N 1
ATOM 703 C CA . LYS A 1 88 ? -7.122 12.785 19.376 1.00 90.56 88 LYS A CA 1
ATOM 704 C C . LYS A 1 88 ? -8.034 11.704 18.769 1.00 90.56 88 LYS A C 1
ATOM 706 O O . LYS A 1 88 ? -7.603 10.996 17.862 1.00 90.56 88 LYS A O 1
ATOM 711 N N . PRO A 1 89 ? -9.310 11.596 19.187 1.00 86.81 89 PRO A N 1
ATOM 712 C CA . PRO A 1 89 ? -10.193 10.493 18.790 1.00 86.81 89 PRO A CA 1
ATOM 713 C C . PRO A 1 89 ? -10.571 10.480 17.303 1.00 86.81 89 PRO A C 1
ATOM 715 O O . PRO A 1 89 ? -10.939 9.435 16.778 1.00 86.81 89 PRO A O 1
ATOM 718 N N . LYS A 1 90 ? -10.448 11.614 16.597 1.00 86.12 90 LYS A N 1
ATOM 719 C CA . LYS A 1 90 ? -10.807 11.722 15.172 1.00 86.12 90 LYS A CA 1
ATOM 720 C C . LYS A 1 90 ? -10.070 10.730 14.263 1.00 86.12 90 LYS A C 1
ATOM 722 O O . LYS A 1 90 ? -10.597 10.382 13.218 1.00 86.12 90 LYS A O 1
ATOM 727 N N . TYR A 1 91 ? -8.884 10.265 14.662 1.00 80.94 91 TYR A N 1
ATOM 728 C CA . TYR A 1 91 ? -8.088 9.324 13.869 1.00 80.94 91 TYR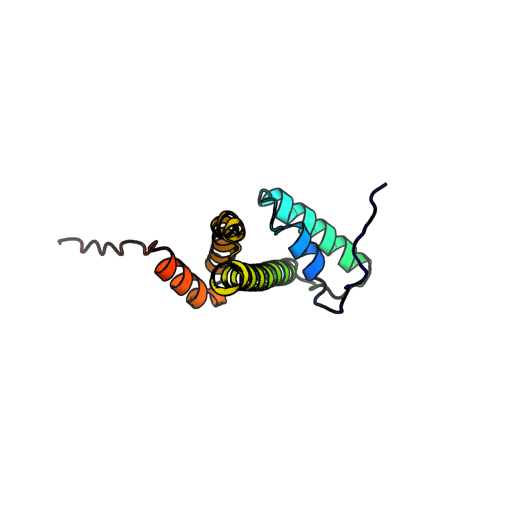 A CA 1
ATOM 729 C C . TYR A 1 91 ? -8.634 7.890 13.901 1.00 80.94 91 TYR A C 1
ATOM 731 O O . TYR A 1 91 ? -8.294 7.102 13.027 1.00 80.94 91 TYR A O 1
ATOM 739 N N . LEU A 1 92 ? -9.512 7.547 14.853 1.00 80.56 92 LEU A N 1
ATOM 740 C CA . LEU A 1 92 ? -10.182 6.243 14.845 1.00 80.56 92 LEU A CA 1
ATOM 741 C C . LEU A 1 92 ? -11.193 6.096 13.706 1.00 80.56 92 LEU A C 1
ATOM 743 O O . LEU A 1 92 ? -11.481 4.971 13.308 1.00 80.56 92 LEU A O 1
ATOM 747 N N . ALA A 1 93 ? -11.727 7.205 13.185 1.00 81.19 93 ALA A N 1
ATOM 748 C CA . ALA A 1 93 ? -12.741 7.170 12.133 1.00 81.19 93 ALA A CA 1
ATOM 749 C C . ALA A 1 93 ? -12.215 6.533 10.835 1.00 81.19 93 ALA A C 1
ATOM 751 O O . ALA A 1 93 ? -12.981 5.908 10.106 1.00 81.19 93 ALA A O 1
ATOM 752 N N . ASP A 1 94 ? -10.908 6.639 10.582 1.00 78.62 94 ASP A N 1
ATOM 753 C CA . ASP A 1 94 ? -10.265 6.095 9.385 1.00 78.62 94 ASP A CA 1
ATOM 754 C C . ASP A 1 94 ? -9.775 4.645 9.571 1.00 78.62 94 ASP A C 1
ATOM 756 O O . ASP A 1 94 ? -9.489 3.957 8.588 1.00 78.62 94 ASP A O 1
ATOM 760 N N . THR A 1 95 ? -9.713 4.140 10.812 1.00 81.81 95 THR A N 1
ATOM 761 C CA . THR A 1 95 ? -9.233 2.784 11.145 1.00 81.81 95 THR A CA 1
ATOM 762 C C . THR A 1 95 ? -9.897 1.667 10.329 1.00 81.81 95 THR A C 1
ATOM 764 O O . THR A 1 95 ? -9.153 0.814 9.837 1.00 81.81 95 THR A O 1
ATOM 767 N N . PRO A 1 96 ? -11.230 1.656 10.093 1.00 86.75 96 PRO A N 1
ATOM 768 C CA . PRO A 1 96 ? -11.874 0.576 9.340 1.00 86.75 96 PRO A CA 1
ATOM 769 C C . PRO A 1 96 ? -11.286 0.376 7.938 1.00 86.75 96 PRO A C 1
ATOM 771 O O . PRO A 1 96 ? -11.144 -0.751 7.470 1.00 86.75 96 PRO A O 1
ATOM 774 N N . ARG A 1 97 ? -10.870 1.462 7.276 1.00 85.50 97 ARG A N 1
ATOM 775 C CA . ARG A 1 97 ? -10.259 1.394 5.944 1.00 85.50 97 ARG A CA 1
ATOM 776 C C . ARG A 1 97 ? -8.886 0.734 5.976 1.00 85.50 97 ARG A C 1
ATOM 778 O O . ARG A 1 97 ? -8.585 -0.104 5.131 1.00 85.50 97 ARG A O 1
ATOM 785 N N . PHE A 1 98 ? -8.056 1.094 6.953 1.00 87.69 98 PHE A N 1
ATOM 786 C CA . PHE A 1 98 ? -6.733 0.491 7.106 1.00 87.69 98 PHE A CA 1
ATOM 787 C C . PHE A 1 98 ? -6.839 -0.989 7.452 1.00 87.69 98 PHE A C 1
ATOM 789 O O . PHE A 1 98 ? -6.130 -1.794 6.854 1.00 87.69 98 PHE A O 1
ATOM 796 N N . ILE A 1 99 ? -7.757 -1.363 8.346 1.00 90.50 99 ILE A N 1
ATOM 797 C CA . ILE A 1 99 ? -8.016 -2.771 8.661 1.00 90.50 99 ILE A CA 1
ATOM 798 C C . ILE A 1 99 ? -8.484 -3.530 7.415 1.00 90.50 99 ILE A C 1
ATOM 800 O O . ILE A 1 99 ? -7.968 -4.615 7.151 1.00 90.50 99 ILE A O 1
ATOM 804 N N . ALA A 1 100 ? -9.359 -2.944 6.590 1.00 90.62 100 ALA A N 1
ATOM 805 C CA . ALA A 1 100 ? -9.781 -3.554 5.331 1.00 90.62 100 ALA A CA 1
ATOM 806 C C . ALA A 1 100 ? -8.602 -3.807 4.374 1.00 90.62 100 ALA A C 1
ATOM 808 O O . ALA A 1 100 ? -8.493 -4.906 3.831 1.00 90.62 100 ALA A O 1
ATOM 809 N N . TYR A 1 101 ? -7.682 -2.850 4.210 1.00 92.31 101 TYR A N 1
ATOM 810 C CA . TYR A 1 101 ? -6.481 -3.063 3.395 1.00 92.31 101 TYR A CA 1
ATOM 811 C C . TYR A 1 101 ? -5.557 -4.142 3.962 1.00 92.31 101 TYR A C 1
ATOM 813 O O . TYR A 1 101 ? -5.108 -5.017 3.221 1.00 92.31 101 TYR A O 1
ATOM 821 N N . ILE A 1 102 ? -5.284 -4.101 5.270 1.00 94.75 102 ILE A N 1
ATOM 822 C CA . ILE A 1 102 ? -4.424 -5.084 5.938 1.00 94.75 102 ILE A CA 1
ATOM 823 C C . ILE A 1 102 ? -5.026 -6.484 5.761 1.00 94.75 102 ILE A C 1
ATOM 825 O O . ILE A 1 102 ? -4.318 -7.411 5.367 1.00 94.75 102 ILE A O 1
ATOM 829 N N . ARG A 1 103 ? -6.338 -6.628 5.983 1.00 95.12 103 ARG A N 1
ATOM 830 C CA . ARG A 1 103 ? -7.066 -7.890 5.826 1.00 95.12 103 ARG A CA 1
ATOM 831 C C . ARG A 1 103 ? -7.068 -8.379 4.378 1.00 95.12 103 ARG A C 1
ATOM 833 O O . ARG A 1 103 ? -6.827 -9.561 4.152 1.00 95.12 103 ARG A O 1
ATOM 840 N N . ALA A 1 104 ? -7.302 -7.495 3.406 1.00 93.69 104 ALA A N 1
ATOM 841 C CA . ALA A 1 104 ? -7.301 -7.842 1.984 1.00 93.69 104 ALA A CA 1
ATOM 842 C C . ALA A 1 104 ? -5.939 -8.393 1.534 1.00 93.69 104 ALA A C 1
ATOM 844 O O . ALA A 1 104 ? -5.879 -9.457 0.918 1.00 93.69 104 ALA A O 1
ATOM 845 N N . THR A 1 105 ? -4.843 -7.723 1.904 1.00 96.00 105 THR A N 1
ATOM 846 C CA . THR A 1 105 ? -3.490 -8.208 1.601 1.00 96.00 105 THR A CA 1
ATOM 847 C C . THR A 1 105 ? -3.187 -9.503 2.355 1.00 96.00 105 THR A C 1
ATOM 849 O O . THR A 1 105 ? -2.709 -10.464 1.757 1.00 96.00 105 THR A O 1
ATOM 852 N N . ALA A 1 106 ? -3.500 -9.582 3.653 1.00 97.19 106 ALA A N 1
ATOM 853 C CA . ALA A 1 106 ? -3.244 -10.783 4.447 1.00 97.19 106 ALA A CA 1
ATOM 854 C C . ALA A 1 106 ? -4.028 -12.012 3.947 1.00 97.19 106 ALA A C 1
ATOM 856 O O . ALA A 1 106 ? -3.518 -13.127 4.011 1.00 97.19 106 ALA A O 1
ATOM 857 N N . GLY A 1 107 ? -5.230 -11.809 3.398 1.00 96.38 107 GLY A N 1
ATOM 858 C CA . GLY A 1 107 ? -6.055 -12.854 2.787 1.00 96.38 107 GLY A CA 1
ATOM 859 C C . GLY A 1 107 ? -5.536 -13.395 1.455 1.00 96.38 107 GLY A C 1
ATOM 860 O O . GLY A 1 107 ? -5.934 -14.484 1.049 1.00 96.38 107 GLY A O 1
ATOM 861 N N . ARG A 1 108 ? -4.646 -12.663 0.778 1.00 95.88 108 ARG A N 1
ATOM 862 C CA . ARG A 1 108 ? -4.115 -13.030 -0.543 1.00 95.88 108 ARG A CA 1
ATOM 863 C C . ARG A 1 108 ? -2.862 -13.900 -0.474 1.00 95.88 108 ARG A C 1
ATOM 865 O O . ARG A 1 108 ? -2.635 -14.714 -1.364 1.00 95.88 108 ARG A O 1
ATOM 872 N N . TYR A 1 109 ? -2.052 -13.732 0.569 1.00 97.50 109 TYR A N 1
ATOM 873 C CA . TYR A 1 109 ? -0.745 -14.376 0.690 1.00 97.50 109 TYR A CA 1
ATOM 874 C C . TYR A 1 109 ? -0.734 -15.380 1.838 1.00 97.50 109 TYR A C 1
ATOM 876 O O . TYR A 1 109 ? -0.929 -15.021 2.998 1.00 97.50 109 TYR A O 1
ATOM 884 N N . THR A 1 110 ? -0.429 -16.644 1.538 1.00 97.00 110 THR A N 1
ATOM 885 C CA . THR A 1 110 ? -0.397 -17.724 2.540 1.00 97.00 110 THR A CA 1
ATOM 886 C C . THR A 1 110 ? 0.599 -17.444 3.666 1.00 97.00 110 THR A C 1
ATOM 888 O O . THR A 1 110 ? 0.327 -17.772 4.823 1.00 97.00 110 THR A O 1
ATOM 891 N N . GLN A 1 111 ? 1.702 -16.754 3.362 1.00 97.25 111 GLN A N 1
ATOM 892 C CA . GLN A 1 111 ? 2.709 -16.308 4.328 1.00 97.25 111 GLN A CA 1
ATOM 893 C C . GLN A 1 111 ? 2.133 -15.364 5.398 1.00 97.25 111 GLN A C 1
ATOM 895 O O . GLN A 1 111 ? 2.683 -15.266 6.492 1.00 97.25 111 GLN A O 1
ATOM 900 N N . LEU A 1 112 ? 1.019 -14.687 5.102 1.00 97.94 112 LEU A N 1
ATOM 901 C CA . LEU A 1 112 ? 0.362 -13.724 5.984 1.00 97.94 112 LEU A CA 1
ATOM 902 C C . LEU A 1 112 ? -0.841 -14.312 6.737 1.00 97.94 112 LEU A C 1
ATOM 904 O O . LEU A 1 112 ? -1.497 -13.596 7.492 1.00 97.94 112 LEU A O 1
ATOM 908 N N . THR A 1 113 ? -1.097 -15.619 6.614 1.00 97.19 113 THR A N 1
ATOM 909 C CA . THR A 1 113 ? -2.186 -16.308 7.333 1.00 97.19 113 THR A CA 1
ATOM 910 C C . THR A 1 113 ? -2.191 -16.035 8.846 1.00 97.19 113 THR A C 1
ATOM 912 O O . THR A 1 113 ? -3.272 -15.801 9.390 1.00 97.19 113 THR A O 1
ATOM 915 N N . PRO A 1 114 ? -1.044 -16.027 9.564 1.00 97.19 114 PRO A N 1
ATOM 916 C CA . PRO A 1 114 ? -1.048 -15.707 10.993 1.00 97.19 114 PRO A CA 1
ATOM 917 C C . PRO A 1 114 ? -1.574 -14.297 11.289 1.00 97.19 114 PRO A C 1
ATOM 919 O O . PRO A 1 114 ? -2.315 -14.109 12.249 1.00 97.19 114 PRO A O 1
ATOM 922 N N . LEU A 1 115 ? -1.237 -13.320 10.441 1.00 96.50 115 LEU A N 1
ATOM 923 C CA . LEU A 1 115 ? -1.718 -11.948 10.577 1.00 96.50 115 LEU A CA 1
ATOM 924 C C . LEU A 1 115 ? -3.220 -11.852 10.286 1.00 96.50 115 LEU A C 1
ATOM 926 O O . LEU A 1 115 ? -3.935 -11.190 11.032 1.00 96.50 115 LEU A O 1
ATOM 930 N N . LEU A 1 116 ? -3.705 -12.543 9.249 1.00 96.69 116 LEU A N 1
ATOM 931 C CA . LEU A 1 116 ? -5.135 -12.595 8.935 1.00 96.69 116 LEU A CA 1
ATOM 932 C C . LEU A 1 116 ? -5.953 -13.114 10.124 1.00 96.69 116 LEU A C 1
ATOM 934 O O . LEU A 1 116 ? -6.945 -12.496 10.496 1.00 96.69 116 LEU A O 1
ATOM 938 N N . ARG A 1 117 ? -5.503 -14.209 10.752 1.00 95.50 117 ARG A N 1
ATOM 939 C CA . ARG A 1 117 ? -6.166 -14.787 11.932 1.00 95.50 117 ARG A CA 1
ATOM 940 C C . ARG A 1 117 ? -6.226 -13.804 13.095 1.00 95.50 117 ARG A C 1
ATOM 942 O O . ARG A 1 117 ? -7.287 -13.643 13.684 1.00 95.50 117 ARG A O 1
ATOM 949 N N . ALA A 1 118 ? -5.119 -13.118 13.379 1.00 94.88 118 ALA A N 1
ATOM 950 C CA . ALA A 1 118 ? -5.079 -12.111 14.434 1.00 94.88 118 ALA A CA 1
ATOM 951 C C . ALA A 1 118 ? -6.074 -10.965 14.173 1.00 94.88 118 ALA A C 1
ATOM 953 O O . ALA A 1 118 ? -6.737 -10.504 15.094 1.00 94.88 118 ALA A O 1
ATOM 954 N N . ILE A 1 119 ? -6.215 -10.524 12.920 1.00 92.75 119 ILE A N 1
ATOM 955 C CA . ILE A 1 119 ? -7.181 -9.479 12.551 1.00 92.75 119 ILE A CA 1
ATOM 956 C C . ILE A 1 119 ? -8.617 -9.981 12.699 1.00 92.75 119 ILE A C 1
ATOM 958 O O . ILE A 1 119 ? -9.439 -9.274 13.270 1.00 92.75 119 ILE A O 1
ATOM 962 N N . ASP A 1 120 ? -8.920 -11.195 12.230 1.00 92.06 120 ASP A N 1
ATOM 963 C CA . ASP A 1 120 ? -10.266 -11.770 12.350 1.00 92.06 120 ASP A CA 1
ATOM 964 C C . ASP A 1 120 ? -10.675 -12.006 13.816 1.00 92.06 120 ASP A C 1
ATOM 966 O O . ASP A 1 120 ? -11.847 -11.863 14.163 1.00 92.06 120 ASP A O 1
ATOM 970 N N . GLU A 1 121 ? -9.720 -12.339 14.689 1.00 92.62 121 GLU A N 1
ATOM 971 C CA . GLU A 1 121 ? -9.933 -12.413 16.140 1.00 92.62 121 GLU A CA 1
ATOM 972 C C . GLU A 1 121 ? -10.259 -11.041 16.746 1.00 92.62 121 GLU A C 1
ATOM 974 O O . GLU A 1 121 ? -11.172 -10.941 17.564 1.00 92.62 121 GLU A O 1
ATOM 979 N N . ILE A 1 122 ? -9.550 -9.986 16.330 1.00 88.62 122 ILE A N 1
ATOM 980 C CA . ILE A 1 122 ? -9.768 -8.611 16.806 1.00 88.62 122 ILE A CA 1
ATOM 981 C C . ILE A 1 122 ? -11.124 -8.062 16.335 1.00 88.62 122 ILE A C 1
ATOM 983 O O . ILE A 1 122 ? -11.839 -7.448 17.123 1.0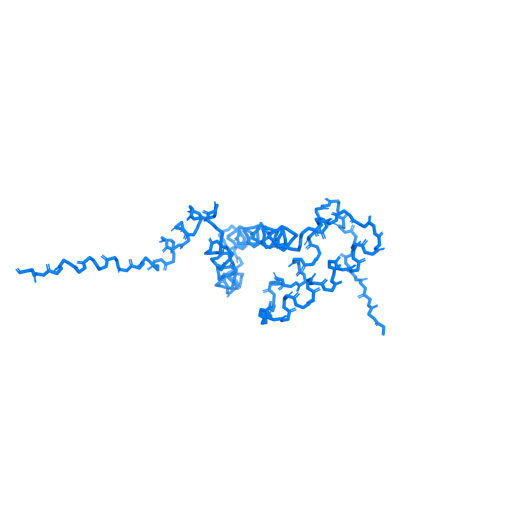0 88.62 122 ILE A O 1
ATOM 987 N N . GLU A 1 123 ? -11.488 -8.297 15.073 1.00 87.62 123 GLU A N 1
ATOM 988 C CA . GLU A 1 123 ? -12.737 -7.808 14.468 1.00 87.62 123 GLU A CA 1
ATOM 989 C C . GLU A 1 123 ? -13.959 -8.679 14.820 1.00 87.62 123 GLU A C 1
ATOM 991 O O . GLU A 1 123 ? -15.095 -8.316 14.515 1.00 87.62 123 GLU A O 1
ATOM 996 N N . GLY A 1 124 ? -13.753 -9.841 15.452 1.00 84.75 124 GLY A N 1
ATOM 997 C CA . GLY A 1 124 ? -14.826 -10.787 15.766 1.00 84.75 124 GLY A CA 1
ATOM 998 C C . GLY A 1 124 ? -15.443 -11.457 14.530 1.00 84.75 124 GLY A C 1
ATOM 999 O O . GLY A 1 124 ? -16.566 -11.954 14.596 1.00 84.75 124 GLY A O 1
ATOM 1000 N N . THR A 1 125 ? -14.729 -11.492 13.402 1.00 74.31 125 THR A N 1
ATOM 1001 C CA . THR A 1 125 ? -15.190 -12.017 12.101 1.00 74.31 125 THR A CA 1
ATOM 1002 C C . THR A 1 125 ? -14.874 -13.498 11.881 1.00 74.31 125 THR A C 1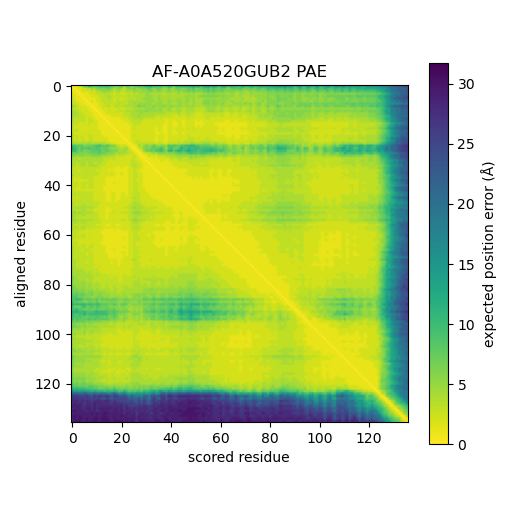
ATOM 1004 O O . THR A 1 125 ? -14.861 -13.965 10.740 1.00 74.31 125 THR A O 1
ATOM 1007 N N . GLN A 1 126 ? -14.632 -14.269 12.947 1.00 64.62 126 GLN A N 1
ATOM 1008 C CA . GLN A 1 126 ? -14.369 -15.705 12.839 1.00 64.62 126 GLN A CA 1
ATOM 1009 C C . GLN A 1 126 ? -15.515 -16.412 12.098 1.00 64.62 126 GLN A C 1
ATOM 1011 O O . GLN A 1 126 ? -16.660 -16.428 12.555 1.00 64.62 126 GLN A O 1
ATOM 1016 N N . ALA A 1 127 ? -15.209 -17.008 10.942 1.00 56.59 127 ALA A N 1
ATOM 1017 C CA . ALA A 1 127 ? -16.169 -17.819 10.209 1.00 56.59 127 ALA A CA 1
ATOM 1018 C C . ALA A 1 127 ? -16.654 -18.963 11.113 1.00 56.59 127 ALA A C 1
ATOM 1020 O O . ALA A 1 127 ? -15.841 -19.710 11.660 1.00 56.59 127 ALA A O 1
ATOM 1021 N N . GLN A 1 128 ? -17.974 -19.118 11.258 1.00 47.03 128 GLN A N 1
ATOM 1022 C CA . GLN A 1 128 ? -18.547 -20.312 11.875 1.00 47.03 128 GLN A CA 1
ATOM 1023 C C . GLN A 1 128 ? -18.078 -21.528 11.076 1.00 47.03 128 GLN A C 1
ATOM 1025 O O . GLN A 1 128 ? -18.534 -21.768 9.957 1.00 47.03 128 GLN A O 1
ATOM 1030 N N . VAL A 1 129 ? -17.157 -22.302 11.646 1.00 50.25 129 VAL A N 1
ATOM 1031 C CA . VAL A 1 129 ? -16.737 -23.584 11.081 1.00 50.25 129 VAL A CA 1
ATOM 1032 C C . VAL A 1 129 ? -17.867 -24.581 11.339 1.00 50.25 129 VAL A C 1
ATOM 1034 O O . VAL A 1 129 ? -17.863 -25.333 12.311 1.00 50.25 129 VAL A O 1
ATOM 1037 N N . GLY A 1 130 ? -18.903 -24.528 10.504 1.00 47.34 130 GLY A N 1
ATOM 1038 C CA . GLY A 1 130 ? -19.986 -25.500 10.507 1.00 47.34 130 GLY A CA 1
ATOM 1039 C C . GLY A 1 130 ? -19.485 -26.822 9.938 1.00 47.34 130 GLY A C 1
ATOM 1040 O O . GLY A 1 130 ? -19.535 -27.035 8.730 1.00 47.34 130 GLY A O 1
ATOM 1041 N N . PHE A 1 131 ? -19.000 -27.723 10.794 1.00 51.41 131 PHE A N 1
ATOM 1042 C CA . PHE A 1 131 ? -18.792 -29.115 10.404 1.00 51.41 131 PHE A CA 1
ATOM 1043 C C . PHE A 1 131 ? -20.162 -29.771 10.195 1.00 51.41 131 PHE A C 1
ATOM 1045 O O . PHE A 1 131 ? -20.806 -30.217 11.145 1.00 51.41 131 PHE A O 1
ATOM 1052 N N . ALA A 1 132 ? -20.627 -29.824 8.947 1.00 49.44 132 ALA A N 1
ATOM 1053 C CA . ALA A 1 132 ? -21.743 -30.679 8.573 1.00 49.44 132 ALA A CA 1
ATOM 1054 C C . ALA A 1 132 ? -21.261 -32.138 8.599 1.00 49.44 132 ALA A C 1
ATOM 1056 O O . ALA A 1 132 ? -20.780 -32.667 7.599 1.00 49.44 132 ALA A O 1
ATOM 1057 N N . TYR A 1 133 ? -21.365 -32.796 9.755 1.00 53.47 133 TYR A N 1
ATOM 1058 C CA . TYR A 1 133 ? -21.311 -34.253 9.802 1.00 53.47 133 TYR A CA 1
ATOM 1059 C C . TYR A 1 133 ? -22.567 -34.774 9.102 1.00 53.47 133 TYR A C 1
ATOM 1061 O O . TYR A 1 133 ? -23.663 -34.752 9.664 1.00 53.47 133 TYR A O 1
ATOM 1069 N N . GLY A 1 134 ? -22.412 -35.183 7.841 1.00 54.94 134 GLY A N 1
ATOM 1070 C CA . GLY A 1 134 ? -23.444 -35.914 7.120 1.00 54.94 134 GLY A CA 1
ATOM 1071 C C . GLY A 1 134 ? -23.829 -37.148 7.929 1.00 54.94 134 GLY A C 1
ATOM 1072 O O . GLY A 1 134 ? -22.981 -37.988 8.222 1.00 54.94 134 GLY A O 1
ATOM 1073 N N . ARG A 1 135 ? -25.098 -37.233 8.334 1.00 48.22 135 ARG A N 1
ATOM 1074 C CA . ARG A 1 135 ? -25.665 -38.479 8.849 1.00 48.22 135 ARG A CA 1
ATOM 1075 C C . ARG A 1 135 ? -25.765 -39.445 7.668 1.00 48.22 135 ARG A C 1
ATOM 1077 O O . ARG A 1 135 ? -26.491 -39.149 6.721 1.00 48.22 135 ARG A O 1
ATOM 1084 N N . VAL A 1 136 ? -24.999 -40.533 7.727 1.00 49.12 136 VAL A N 1
ATOM 1085 C CA . VAL A 1 136 ? -25.287 -41.772 6.987 1.00 49.12 136 VAL A CA 1
ATOM 1086 C C . VAL A 1 136 ? -26.425 -42.488 7.700 1.00 49.12 136 VAL A C 1
ATOM 1088 O O . VAL A 1 136 ? -26.409 -42.473 8.954 1.00 49.12 136 VAL A O 1
#

pLDDT: mean 89.91, std 12.54, range [47.03, 98.62]

Secondary structure (DSSP, 8-state):
-------TT-----THHHHHHHHT-SS----HHHHHHHHHHHHHHHHHTT-S--SSHHHHHHHHHHHHHHHHHHHHHHHHHHHHTT--GGGGGGHHHHHHHHHHHHHH-GGGHHHHHHHHHHHT------------

Solvent-accessible surface area (backbone atoms only — not comparable to full-atom values): 8230 Å² total; per-residue (Å²): 136,90,83,88,76,90,62,90,81,67,72,94,70,65,83,38,49,62,60,18,50,68,55,59,34,94,89,54,85,67,59,67,68,60,44,48,53,54,50,51,53,50,51,53,52,36,53,75,70,71,43,97,66,62,93,46,65,67,64,38,49,51,50,22,50,52,42,31,41,55,51,40,54,52,48,52,54,50,33,51,45,37,29,80,73,66,72,41,63,75,48,58,75,56,44,66,60,43,51,50,53,44,44,56,53,22,71,71,38,79,92,30,42,72,59,33,52,55,49,30,62,74,71,68,62,66,74,82,81,74,78,80,77,76,83,128

Radius of gyration: 18.43 Å; Cα contacts (8 Å, |Δi|>4): 88; chains: 1; bounding box: 43×62×44 Å

Sequence (136 aa):
RLGVLDFQDAVYGPITYDIASLMRDAFLSWDEDVVLDVTVRYWQAARKAGLPVDEDFGAFYQAVEWMGLQRHLKVAGIFARLTLRDGKPKYLADTPRFIAYIRATAGRYTQLTPLLRAIDEIEGTQAQVGFAYGRV